Protein AF-A0A9D9R5E7-F1 (afdb_monomer)

Mean predicted aligned error: 7.39 Å

Nearest PDB structures (foldseek):
  6tjv-assembly1_I  TM=9.241E-01  e=8.696E-08  Thermosynechococcus vestitus BP-1
  8e9h-assembly1_I  TM=7.372E-01  e=6.663E-08  Mycolicibacterium smegmatis MC2 155
  7z0s-assembly1_F  TM=8.628E-01  e=8.050E-06  Escherichia coli K-12
  3iam-assembly2_G  TM=7.757E-01  e=3.620E-06  Thermus thermophilus HB8
  6zjn-assembly1_9  TM=7.205E-01  e=2.965E-06  Thermus thermophilus

Sequence (155 aa):
MSALGNYFKEIFEVVQSTRKGMALTWKHAWDARKQRTVHQIQDAGYFQQSEGIVTLEYPSLQIPTPVNGRYQLHNEMDDCIVCDKCVKVCPVDCIDIEPIK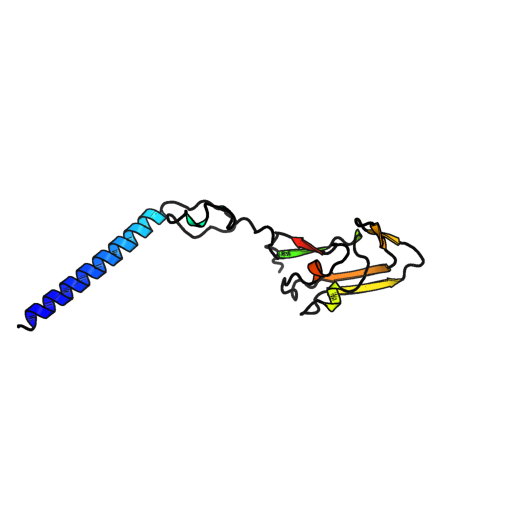ATGLVGHASDGSPIRLYAAKFDIDMSKCCFCGLCTTVCPTECLTMTSEYDFSVF

Secondary structure (DSSP, 8-state):
--HHHHHHHHHHHHHHHHHHHHHHHHHHHHHTTSBPPP--TTSTTGGG--SSB----TTTS-PPPPTT---SEEE-GGG-----HHHHH-TT--EEEEEEE-SS--EE-TT--EE-EEEEEEEE-TTT-----HHHHH-TT--EEE-S-------

Foldseek 3Di:
DDPVVVVVVVVVVVVVVVVVVVVVVVQQVVQQVDADDADAPPDPCPVVPPTYDPDDDPPVDDHQFDPPDQADKAFQQQQDLPPCQLQVQAPQSQWDWDKDADPDFPDAHPVRHTRGIHTPDIGGRPVRDPSPCSSQVRGPRSRIDGDRDHPPDDD

pLDDT: mean 90.03, std 6.28, range [56.28, 97.56]

Structure (mmCIF, N/CA/C/O backbone):
data_AF-A0A9D9R5E7-F1
#
_entry.id   AF-A0A9D9R5E7-F1
#
loop_
_atom_site.group_PDB
_atom_site.id
_atom_site.type_symbol
_atom_site.label_atom_id
_atom_site.label_alt_id
_atom_site.label_comp_id
_atom_site.label_asym_id
_atom_site.label_entity_id
_atom_site.label_seq_id
_atom_site.pdbx_PDB_ins_code
_atom_site.Cartn_x
_atom_site.Cartn_y
_atom_site.Cartn_z
_atom_site.occupancy
_atom_site.B_iso_or_equiv
_atom_site.auth_seq_id
_atom_site.auth_comp_id
_atom_site.auth_asym_id
_atom_site.auth_atom_id
_atom_site.pdbx_PDB_model_num
ATOM 1 N N . MET A 1 1 ? -27.826 -28.580 55.159 1.00 56.28 1 MET A N 1
ATOM 2 C CA . MET A 1 1 ? -27.822 -27.226 54.560 1.00 56.28 1 MET A CA 1
ATOM 3 C C . MET A 1 1 ? -28.842 -27.239 53.431 1.00 56.28 1 MET A C 1
ATOM 5 O O . MET A 1 1 ? -28.773 -28.137 52.604 1.00 56.28 1 MET A O 1
ATOM 9 N N . SER A 1 2 ? -29.882 -26.402 53.501 1.00 65.56 2 SER A N 1
ATOM 10 C CA . SER A 1 2 ? -31.116 -26.571 52.716 1.00 65.56 2 SER A CA 1
ATOM 11 C C . SER A 1 2 ? -30.942 -26.170 51.246 1.00 65.56 2 SER A C 1
ATOM 13 O O . SER A 1 2 ? -30.332 -25.146 50.947 1.00 65.56 2 SER A O 1
ATOM 15 N N . ALA A 1 3 ? -31.527 -26.950 50.329 1.00 76.19 3 ALA A N 1
ATOM 16 C CA . ALA A 1 3 ? -31.519 -26.688 48.884 1.00 76.19 3 ALA A CA 1
ATOM 17 C C . ALA A 1 3 ? -32.037 -25.279 48.518 1.00 76.19 3 ALA A C 1
ATOM 19 O O . ALA A 1 3 ? -31.549 -24.666 47.573 1.00 76.19 3 ALA A O 1
ATOM 20 N N . LEU A 1 4 ? -32.957 -24.726 49.321 1.00 77.38 4 LEU A N 1
ATOM 21 C CA . LEU A 1 4 ? -33.449 -23.351 49.181 1.00 77.38 4 LEU A CA 1
ATOM 22 C C . LEU A 1 4 ? -32.347 -22.292 49.367 1.00 77.38 4 LEU A C 1
ATOM 24 O O . LEU A 1 4 ? -32.330 -21.301 48.648 1.00 77.38 4 LEU A O 1
ATOM 28 N N . GLY A 1 5 ? -31.431 -22.481 50.323 1.00 84.69 5 GLY A N 1
ATOM 29 C CA . GLY A 1 5 ? -30.370 -21.507 50.602 1.00 84.69 5 GLY A CA 1
ATOM 30 C C . GLY A 1 5 ? -29.352 -21.402 49.465 1.00 84.69 5 GLY A C 1
ATOM 31 O O . GLY A 1 5 ? -28.890 -20.308 49.146 1.00 84.69 5 GLY A O 1
ATOM 32 N N . ASN A 1 6 ? -29.056 -22.528 48.810 1.00 85.69 6 ASN A N 1
ATOM 33 C CA . ASN A 1 6 ? -28.169 -22.561 47.647 1.00 85.69 6 ASN A CA 1
ATOM 34 C C . ASN A 1 6 ? -28.822 -21.908 46.417 1.00 85.69 6 ASN A C 1
ATOM 36 O O . ASN A 1 6 ? -28.166 -21.126 45.738 1.00 85.69 6 ASN A O 1
ATOM 40 N N . TYR A 1 7 ? -30.124 -22.126 46.196 1.00 87.69 7 TYR A N 1
ATOM 41 C CA . TYR A 1 7 ? -30.880 -21.500 45.103 1.00 87.69 7 TYR A CA 1
ATOM 42 C C . TYR A 1 7 ? -30.850 -19.961 45.155 1.00 87.69 7 TYR A C 1
ATOM 44 O O . TYR A 1 7 ? -30.551 -19.300 44.161 1.00 87.69 7 TYR A O 1
ATOM 52 N N . PHE A 1 8 ? -31.093 -19.364 46.327 1.00 92.62 8 PHE A N 1
ATOM 53 C CA . PHE A 1 8 ? -31.032 -17.903 46.470 1.00 92.62 8 PHE A CA 1
ATOM 54 C C . PHE A 1 8 ? -29.613 -17.343 46.314 1.00 92.62 8 PHE A C 1
ATOM 56 O O . PHE A 1 8 ? -29.449 -16.223 45.827 1.00 92.62 8 PHE A O 1
ATOM 63 N N . LYS A 1 9 ? -28.587 -18.117 46.688 1.00 92.25 9 LYS A N 1
ATOM 64 C CA . LYS A 1 9 ? -27.187 -17.734 46.482 1.00 92.25 9 LYS A CA 1
ATOM 65 C C . LYS A 1 9 ? -26.832 -17.688 44.991 1.00 92.25 9 LYS A C 1
ATOM 67 O O . LYS A 1 9 ? -26.234 -16.710 44.554 1.00 92.25 9 LYS A O 1
ATOM 72 N N . GLU A 1 10 ? -27.259 -18.681 44.213 1.00 93.56 10 GLU A N 1
ATOM 73 C CA . GLU A 1 10 ? -27.063 -18.713 42.756 1.00 93.56 10 GLU A CA 1
ATOM 74 C C . GLU A 1 10 ? -27.775 -17.546 42.058 1.00 93.56 10 GLU A C 1
ATOM 76 O O . GLU A 1 10 ? -27.176 -16.866 41.224 1.00 93.56 10 GLU A O 1
ATOM 81 N N . ILE A 1 11 ? -29.017 -17.231 42.449 1.00 94.50 11 ILE A N 1
ATOM 82 C CA . ILE A 1 11 ? -29.731 -16.054 41.923 1.00 94.50 11 ILE A CA 1
ATOM 83 C C . ILE A 1 11 ? -28.949 -14.773 42.211 1.00 94.50 11 ILE A C 1
ATOM 85 O O . ILE A 1 11 ? -28.802 -13.925 41.331 1.00 94.50 11 ILE A O 1
ATOM 89 N N . PHE A 1 12 ? -28.436 -14.617 43.433 1.00 94.25 12 PHE A N 1
ATOM 90 C CA . PHE A 1 12 ? -27.671 -13.431 43.798 1.00 94.25 12 PHE A CA 1
ATOM 91 C C . PHE A 1 12 ? -26.383 -13.303 42.974 1.00 94.25 12 PHE A C 1
ATOM 93 O O . PHE A 1 12 ? -26.067 -12.209 42.504 1.00 94.25 12 PHE A O 1
ATOM 100 N N . GLU A 1 13 ? -25.675 -14.409 42.735 1.00 95.12 13 GLU A N 1
ATOM 101 C CA . GLU A 1 13 ? -24.488 -14.435 41.873 1.00 95.12 13 GLU A CA 1
ATOM 102 C C . GLU A 1 13 ? -24.821 -14.045 40.422 1.00 95.12 13 GLU A C 1
ATOM 104 O O . GLU A 1 13 ? -24.114 -13.220 39.834 1.00 95.12 13 GLU A O 1
ATOM 109 N N . VAL A 1 14 ? -25.928 -14.548 39.864 1.00 95.81 14 VAL A N 1
ATOM 110 C CA . VAL A 1 14 ? -26.402 -14.193 38.511 1.00 95.81 14 VAL A CA 1
ATOM 111 C C . VAL A 1 14 ? -26.797 -12.720 38.420 1.00 95.81 14 VAL A C 1
ATOM 113 O O . VAL A 1 14 ? -26.427 -12.025 37.472 1.00 95.81 14 VAL A O 1
ATOM 116 N N . VAL A 1 15 ? -27.519 -12.199 39.411 1.00 96.44 15 VAL A N 1
ATOM 117 C CA . VAL A 1 15 ? -27.889 -10.778 39.451 1.00 96.44 15 VAL A CA 1
ATOM 118 C C . VAL A 1 15 ? -26.637 -9.908 39.577 1.00 96.44 15 VAL A C 1
ATOM 120 O O . VAL A 1 15 ? -26.517 -8.888 38.895 1.00 96.44 15 VAL A O 1
ATOM 123 N N . GLN A 1 16 ? -25.663 -10.314 40.397 1.00 95.69 16 GLN A N 1
ATOM 124 C CA . GLN A 1 16 ? -24.409 -9.586 40.568 1.00 95.69 16 GLN A CA 1
ATOM 125 C C . GLN A 1 16 ? -23.576 -9.562 39.281 1.00 95.69 16 GLN A C 1
ATOM 127 O O . GLN A 1 16 ? -23.032 -8.508 38.937 1.00 95.69 16 GLN A O 1
ATOM 132 N N . SER A 1 17 ? -23.463 -10.687 38.571 1.00 95.88 17 SER A N 1
ATOM 133 C CA . SER A 1 17 ? -22.720 -10.771 37.309 1.00 95.88 17 SER A CA 1
ATOM 134 C C . SER A 1 17 ? -23.418 -9.990 36.193 1.00 95.88 17 SER A C 1
ATOM 136 O O . SER A 1 17 ? -22.769 -9.192 35.516 1.00 95.88 17 SER A O 1
ATOM 138 N N . THR A 1 18 ? -24.745 -10.099 36.085 1.00 97.12 18 THR A N 1
ATOM 139 C CA . THR A 1 18 ? -25.555 -9.350 35.110 1.00 97.12 18 THR A CA 1
ATOM 140 C C . THR A 1 18 ? -25.450 -7.845 35.344 1.00 97.12 18 THR A C 1
ATOM 142 O O . THR A 1 18 ? -25.210 -7.085 34.407 1.00 97.12 18 THR A O 1
ATOM 145 N N . ARG A 1 19 ? -25.537 -7.395 36.604 1.00 97.44 19 ARG A N 1
ATOM 146 C CA . ARG A 1 19 ? -25.367 -5.980 36.966 1.00 97.44 19 ARG A CA 1
ATOM 147 C C . ARG A 1 19 ? -23.976 -5.462 36.605 1.00 97.44 19 ARG A C 1
ATOM 149 O O . ARG A 1 19 ? -23.860 -4.344 36.111 1.00 97.44 19 ARG A O 1
ATOM 156 N N . LYS A 1 20 ? -22.921 -6.252 36.844 1.00 97.12 20 LYS A N 1
ATOM 157 C CA . LYS A 1 20 ? -21.548 -5.896 36.443 1.00 97.12 20 LYS A CA 1
ATOM 158 C C . LYS A 1 20 ? -21.425 -5.775 34.921 1.00 97.12 20 LYS A C 1
ATOM 160 O O . LYS A 1 20 ? -20.867 -4.789 34.453 1.00 97.12 20 LYS A O 1
ATOM 165 N N . GLY A 1 21 ? -21.976 -6.731 34.170 1.00 97.31 21 GLY A N 1
ATOM 166 C CA . GLY A 1 21 ? -21.982 -6.705 32.705 1.00 97.31 21 GLY A CA 1
ATOM 167 C C . GLY A 1 21 ? -22.709 -5.478 32.158 1.00 97.31 21 GLY A C 1
ATOM 168 O O . GLY A 1 21 ? -22.131 -4.712 31.397 1.00 97.31 21 GLY A O 1
ATOM 169 N N . MET A 1 22 ? -23.930 -5.222 32.632 1.00 97.31 22 MET A N 1
ATOM 170 C CA . MET A 1 22 ? -24.723 -4.065 32.211 1.00 97.31 22 MET A CA 1
ATOM 171 C C . MET A 1 22 ? -24.049 -2.733 32.566 1.00 97.31 22 MET A C 1
ATOM 173 O O . MET A 1 22 ? -24.067 -1.814 31.754 1.00 97.31 22 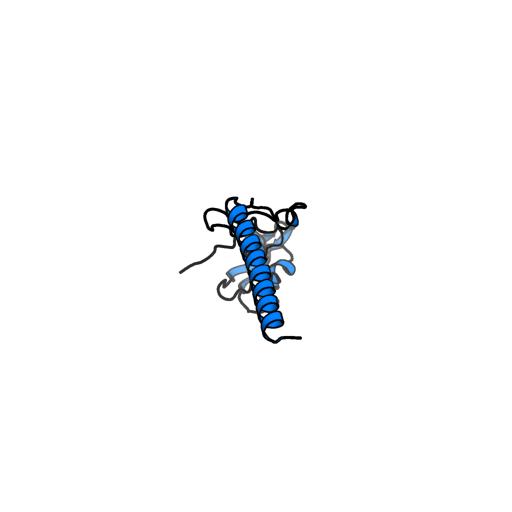MET A O 1
ATOM 177 N N . ALA A 1 23 ? -23.404 -2.628 33.734 1.00 97.38 23 ALA A N 1
ATOM 178 C CA . ALA A 1 23 ? -22.639 -1.438 34.108 1.00 97.38 23 ALA A CA 1
ATOM 179 C C . ALA A 1 23 ? -21.431 -1.206 33.182 1.00 97.38 23 ALA A C 1
ATOM 181 O O . ALA A 1 23 ? -21.152 -0.065 32.815 1.00 97.38 23 ALA A O 1
ATOM 182 N N . LEU A 1 24 ? -20.740 -2.274 32.769 1.00 95.12 24 LEU A N 1
ATOM 183 C CA . LEU A 1 24 ? -19.643 -2.191 31.804 1.00 95.12 24 LEU A CA 1
ATOM 184 C C . LEU A 1 24 ? -20.151 -1.768 30.418 1.00 95.12 24 LEU A C 1
ATOM 186 O O . LEU A 1 24 ? -19.595 -0.856 29.812 1.00 95.12 24 LEU A O 1
ATOM 190 N N . THR A 1 25 ? -21.241 -2.375 29.940 1.00 95.56 25 THR A N 1
ATOM 191 C CA . THR A 1 25 ? -21.884 -1.990 28.676 1.00 95.56 25 THR A CA 1
ATOM 192 C C . THR A 1 25 ? -22.340 -0.535 28.708 1.00 95.56 25 THR A C 1
ATOM 194 O O . THR A 1 25 ? -22.103 0.198 27.752 1.00 95.56 25 THR A O 1
ATOM 197 N N . TRP A 1 26 ? -22.936 -0.086 29.815 1.00 95.50 26 TRP A N 1
ATOM 198 C CA . TRP A 1 26 ? -23.364 1.301 29.984 1.00 95.50 26 TRP A CA 1
ATOM 199 C C . TRP A 1 26 ? -22.184 2.274 29.959 1.00 95.50 26 TRP A C 1
ATOM 201 O O . TRP A 1 26 ? -22.280 3.325 29.329 1.00 95.50 26 TRP A O 1
ATOM 211 N N . LYS A 1 27 ? -21.051 1.911 30.581 1.00 93.56 27 LYS A N 1
ATOM 212 C CA . LYS A 1 27 ? -19.809 2.690 30.494 1.00 93.56 27 LYS A CA 1
ATOM 213 C C . LYS A 1 27 ? -19.369 2.851 29.035 1.00 93.56 27 LYS A C 1
ATOM 215 O O . LYS A 1 27 ? -19.216 3.977 28.576 1.00 93.56 27 LYS A O 1
ATOM 220 N N . HIS A 1 28 ? -19.267 1.753 28.284 1.00 92.62 28 HIS A N 1
ATOM 221 C CA . HIS A 1 28 ? -18.880 1.811 26.871 1.00 92.62 28 HIS A CA 1
ATOM 222 C C . HIS A 1 28 ? -19.874 2.601 26.008 1.00 92.62 28 HIS A C 1
ATOM 224 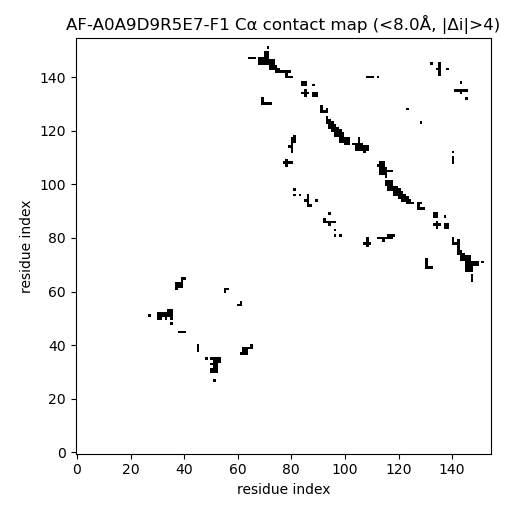O O . HIS A 1 28 ? -19.449 3.373 25.152 1.00 92.62 28 HIS A O 1
ATOM 230 N N . ALA A 1 29 ? -21.181 2.466 26.247 1.00 92.81 29 ALA A N 1
ATOM 231 C CA . ALA A 1 29 ? -22.206 3.227 25.529 1.00 92.81 29 ALA A CA 1
ATOM 232 C C . ALA A 1 29 ? -22.113 4.736 25.813 1.00 92.81 29 ALA A C 1
ATOM 234 O O . ALA A 1 29 ? -22.292 5.560 24.917 1.00 92.81 29 ALA A O 1
ATOM 235 N N . TRP A 1 30 ? -21.806 5.109 27.056 1.00 93.00 30 TRP A N 1
ATOM 236 C CA . TRP A 1 30 ? -21.628 6.504 27.445 1.00 93.00 30 TRP A CA 1
ATOM 237 C C . TRP A 1 30 ? -20.351 7.115 26.860 1.00 93.00 30 TRP A C 1
ATOM 239 O O . TRP A 1 30 ? -20.391 8.266 26.408 1.00 93.00 30 TRP A O 1
ATOM 249 N N . ASP A 1 31 ? -19.254 6.352 26.835 1.00 91.00 31 ASP A N 1
ATOM 250 C CA . ASP A 1 31 ? -17.968 6.751 26.251 1.00 91.00 31 ASP A CA 1
ATOM 251 C C . ASP A 1 31 ? -18.066 6.885 24.721 1.00 91.00 31 ASP A C 1
ATOM 253 O O . ASP A 1 31 ? -17.508 7.820 24.148 1.00 91.00 31 ASP A O 1
ATOM 257 N N . ALA A 1 32 ? -18.856 6.028 24.061 1.00 89.81 32 ALA A N 1
ATOM 258 C CA . ALA A 1 32 ? -19.096 6.052 22.614 1.00 89.81 32 ALA A CA 1
ATOM 259 C C . ALA A 1 32 ? -19.807 7.321 22.100 1.00 89.81 32 ALA A C 1
ATOM 261 O O . ALA A 1 32 ? -19.889 7.529 20.893 1.00 89.81 32 ALA A O 1
ATOM 262 N N . ARG A 1 33 ? -20.287 8.205 22.988 1.00 90.19 33 ARG A N 1
ATOM 263 C CA . ARG A 1 33 ? -20.818 9.528 22.606 1.00 90.19 33 ARG A CA 1
ATOM 264 C C . ARG A 1 33 ? -19.731 10.501 22.144 1.00 90.19 33 ARG A C 1
ATOM 266 O O . ARG A 1 33 ? -20.055 11.553 21.601 1.00 90.19 33 ARG A O 1
ATOM 273 N N . LYS A 1 34 ? -18.459 10.190 22.401 1.00 88.25 34 LYS A N 1
ATOM 274 C CA . LYS A 1 34 ? -17.307 10.948 21.909 1.00 88.25 34 LYS A CA 1
ATOM 275 C C . LYS A 1 34 ? -16.633 10.173 20.784 1.00 88.25 34 LYS A C 1
ATOM 277 O O . LYS A 1 34 ? -16.474 8.954 20.867 1.00 88.25 34 LYS A O 1
ATOM 282 N N . GLN A 1 35 ? -16.201 10.891 19.756 1.00 83.12 35 GLN A N 1
ATOM 283 C CA . GLN A 1 35 ? -15.434 10.312 18.663 1.00 83.12 35 GLN A CA 1
ATOM 284 C C . GLN A 1 35 ? -13.932 10.350 18.964 1.00 83.12 35 GLN A C 1
ATOM 286 O O . GLN A 1 35 ? -13.444 11.324 19.538 1.00 83.12 35 GLN A O 1
ATOM 291 N N . ARG A 1 36 ? -13.200 9.296 18.584 1.00 83.25 36 ARG A N 1
ATOM 292 C CA . ARG A 1 36 ? -11.732 9.287 18.644 1.00 83.25 36 ARG A CA 1
ATOM 293 C C . ARG A 1 36 ? -11.138 10.150 17.535 1.00 83.25 36 ARG A C 1
ATOM 295 O O . ARG A 1 36 ? -11.673 10.207 16.431 1.00 83.25 36 ARG A O 1
ATOM 302 N N . THR A 1 37 ? -10.024 10.810 17.826 1.00 83.12 37 THR A N 1
ATOM 303 C CA . THR A 1 37 ? -9.263 11.547 16.814 1.00 83.12 37 THR A CA 1
ATOM 304 C C . THR A 1 37 ? -8.460 10.580 15.953 1.00 83.12 37 THR A C 1
ATOM 306 O O . THR A 1 37 ? -8.012 9.534 16.419 1.00 83.12 37 THR A O 1
ATOM 309 N N . VAL A 1 38 ? -8.277 10.921 14.681 1.00 82.94 38 VAL A N 1
ATOM 310 C CA . VAL A 1 38 ? -7.465 10.118 13.767 1.00 82.94 38 VAL A CA 1
ATOM 311 C C . VAL A 1 38 ? -5.988 10.391 14.057 1.00 82.94 38 VAL A C 1
ATOM 313 O O . VAL A 1 38 ? -5.528 11.517 13.892 1.00 82.94 38 VAL A O 1
ATOM 316 N N . HIS A 1 39 ? -5.257 9.363 14.483 1.00 82.44 39 HIS A N 1
ATOM 317 C CA . HIS A 1 39 ? -3.807 9.400 14.698 1.00 82.44 39 HIS A CA 1
ATOM 318 C C . HIS A 1 39 ? -3.102 8.389 13.803 1.00 82.44 39 HIS A C 1
ATOM 320 O O . HIS A 1 39 ? -3.691 7.374 13.420 1.00 82.44 39 HIS A O 1
ATOM 326 N N . GLN A 1 40 ? -1.831 8.642 13.493 1.00 82.44 40 GLN A N 1
ATOM 327 C CA . GLN A 1 40 ? -1.001 7.629 12.855 1.00 82.44 40 GLN A CA 1
ATOM 328 C C . GLN A 1 40 ? -0.674 6.524 13.862 1.00 82.44 40 GLN A C 1
ATOM 330 O O . GLN A 1 40 ? -0.457 6.786 15.043 1.00 82.44 40 GLN A O 1
ATOM 335 N N . ILE A 1 41 ? -0.544 5.283 13.382 1.00 82.88 41 ILE A N 1
ATOM 336 C CA . ILE A 1 41 ? -0.071 4.152 14.204 1.00 82.88 41 ILE A CA 1
ATOM 337 C C . ILE A 1 41 ? 1.320 4.442 14.805 1.00 82.88 41 ILE A C 1
ATOM 339 O O . ILE A 1 41 ? 1.664 3.914 15.859 1.00 82.88 41 ILE A O 1
ATOM 343 N N . GLN A 1 42 ? 2.119 5.278 14.135 1.00 83.62 42 GLN A N 1
ATOM 344 C CA . GLN A 1 42 ? 3.473 5.645 14.553 1.00 83.62 42 GLN A CA 1
ATOM 345 C C . GLN A 1 42 ? 3.502 6.730 15.645 1.00 83.62 42 GLN A C 1
ATOM 347 O O . GLN A 1 42 ? 4.554 6.960 16.243 1.00 83.62 42 GLN A O 1
ATOM 352 N N . ASP A 1 43 ? 2.373 7.384 15.935 1.00 86.69 43 ASP A N 1
ATOM 353 C CA . ASP A 1 43 ? 2.311 8.437 16.944 1.00 86.69 43 ASP A CA 1
ATOM 354 C C . ASP A 1 43 ? 2.498 7.848 18.350 1.00 86.69 43 ASP A C 1
ATOM 356 O O . ASP A 1 43 ? 1.835 6.884 18.739 1.00 86.69 43 ASP A O 1
ATOM 360 N N . ALA A 1 44 ? 3.341 8.481 19.175 1.00 86.19 44 ALA A N 1
ATOM 361 C CA . ALA A 1 44 ? 3.619 8.027 20.545 1.00 86.19 44 ALA A CA 1
ATOM 362 C C . ALA A 1 44 ? 2.355 7.924 21.431 1.00 86.19 44 ALA A C 1
ATOM 364 O O . ALA A 1 44 ? 2.333 7.178 22.412 1.00 86.19 44 ALA A O 1
ATOM 365 N N . GLY A 1 45 ? 1.301 8.669 21.081 1.00 84.50 45 GLY A N 1
ATOM 366 C CA . GLY A 1 45 ? 0.013 8.680 21.771 1.00 84.50 45 GLY A CA 1
ATOM 367 C C . GLY A 1 45 ? -1.036 7.701 21.233 1.00 84.50 45 GLY A C 1
ATOM 368 O O . GLY A 1 45 ? -2.135 7.663 21.782 1.00 84.50 45 GLY A O 1
ATOM 369 N N . TYR A 1 46 ? -0.738 6.900 20.201 1.00 84.25 46 TYR A N 1
ATOM 370 C CA . TYR A 1 46 ? -1.732 6.049 19.528 1.00 84.25 46 TYR A CA 1
ATOM 371 C C . TYR A 1 46 ? -2.467 5.101 20.497 1.00 84.25 46 TYR A C 1
ATOM 373 O O . TYR A 1 46 ? -3.695 5.044 20.525 1.00 84.25 46 TYR A O 1
ATOM 381 N N . PHE A 1 47 ? -1.731 4.414 21.378 1.00 84.88 47 PHE A N 1
ATOM 382 C CA . PHE A 1 47 ? -2.310 3.464 22.342 1.00 84.88 47 PHE A CA 1
ATOM 383 C C . PHE A 1 47 ? -2.953 4.115 23.576 1.00 84.88 47 PHE A C 1
ATOM 385 O O . PHE A 1 47 ? -3.567 3.422 24.385 1.00 84.88 47 PHE A O 1
ATOM 392 N N . GLN A 1 48 ? -2.824 5.433 23.749 1.00 85.50 48 GLN A N 1
ATOM 393 C CA . GLN A 1 48 ? -3.372 6.143 24.913 1.00 85.50 48 GLN A CA 1
ATOM 394 C C . GLN A 1 48 ? -4.870 6.451 24.743 1.00 85.50 48 GLN A C 1
ATOM 396 O O . GLN A 1 48 ? -5.562 6.780 25.708 1.00 85.50 48 GLN A O 1
ATOM 401 N N . GLN A 1 49 ? -5.404 6.277 23.532 1.00 76.50 49 GLN A N 1
ATOM 402 C CA . GLN A 1 49 ? -6.803 6.529 23.192 1.00 76.50 49 GLN A CA 1
ATOM 403 C C . GLN A 1 49 ? -7.709 5.340 23.535 1.00 76.50 49 GLN A C 1
ATOM 405 O O . GLN A 1 49 ? -8.136 4.574 22.672 1.00 76.50 49 GLN A O 1
ATOM 410 N N . SER A 1 50 ? -8.004 5.167 24.822 1.00 73.12 50 SER A N 1
ATOM 411 C CA . SER A 1 50 ? -8.850 4.061 25.298 1.00 73.12 50 SER A CA 1
ATOM 412 C C . SER A 1 50 ? -10.360 4.343 25.228 1.00 73.12 50 SER A C 1
ATOM 414 O O . SER A 1 50 ? -11.154 3.403 25.179 1.00 73.12 50 SER A O 1
ATOM 416 N N . GLU A 1 51 ? -10.775 5.608 25.138 1.00 79.75 51 GLU A N 1
ATOM 417 C CA . GLU A 1 51 ? -12.183 6.036 25.203 1.00 79.75 51 GLU A CA 1
ATOM 418 C C . GLU A 1 51 ? -12.713 6.509 23.837 1.00 79.75 51 GLU A C 1
ATOM 420 O O . GLU A 1 51 ? -11.938 6.897 22.966 1.00 79.75 51 GLU A O 1
ATOM 425 N N . GLY A 1 52 ? -14.032 6.460 23.630 1.00 85.44 52 GLY A N 1
ATOM 426 C CA . GLY A 1 52 ? -14.693 6.901 22.393 1.00 85.44 52 GLY A CA 1
ATOM 427 C C . GLY A 1 52 ? -14.962 5.800 21.361 1.00 85.44 52 GLY A C 1
ATOM 428 O O . GLY A 1 52 ? -14.575 4.642 21.539 1.00 85.44 52 GLY A O 1
ATOM 429 N N . ILE A 1 53 ? -15.652 6.169 20.277 1.00 88.25 53 ILE A N 1
ATOM 430 C CA . ILE A 1 53 ? -15.970 5.255 19.172 1.00 88.25 53 ILE A CA 1
ATOM 431 C C . ILE A 1 53 ? -14.690 4.824 18.434 1.00 88.25 53 ILE A C 1
ATOM 433 O O . ILE A 1 53 ? -13.847 5.652 18.096 1.00 88.25 53 ILE A O 1
ATOM 437 N N . VAL A 1 54 ? -14.531 3.517 18.212 1.00 86.75 54 VAL A N 1
ATOM 438 C CA . VAL A 1 54 ? -13.331 2.943 17.568 1.00 86.75 54 VAL A CA 1
ATOM 439 C C . VAL A 1 54 ? -13.403 3.037 16.043 1.00 86.75 54 VAL A C 1
ATOM 441 O O . VAL A 1 54 ? -12.374 3.102 15.381 1.00 86.75 54 VAL A O 1
ATOM 444 N N . THR A 1 55 ? -14.615 3.028 15.485 1.00 88.00 55 THR A N 1
ATOM 445 C CA . THR A 1 55 ? -14.814 3.088 14.036 1.00 88.00 55 THR A CA 1
ATOM 446 C C . THR A 1 55 ? -14.610 4.500 13.498 1.00 88.00 55 THR A C 1
ATOM 448 O O . THR A 1 55 ? -14.846 5.489 14.192 1.00 88.00 55 THR A O 1
ATOM 451 N N . LEU A 1 56 ? -14.218 4.573 12.231 1.00 87.81 56 LEU A N 1
ATOM 452 C CA . LEU A 1 56 ? -14.140 5.794 11.441 1.00 87.81 56 LEU A CA 1
ATOM 453 C C . LEU A 1 56 ? -15.152 5.693 10.301 1.00 87.81 56 LEU A C 1
ATOM 455 O O . LEU A 1 56 ? -15.438 4.595 9.820 1.00 87.81 56 LEU A O 1
ATOM 459 N N . GLU A 1 57 ? -15.717 6.823 9.897 1.00 90.50 57 GLU A N 1
ATOM 460 C CA . GLU A 1 57 ? -16.674 6.885 8.796 1.00 90.50 57 GLU A CA 1
ATOM 461 C C . GLU A 1 57 ? -15.928 7.183 7.493 1.00 90.50 57 GLU A C 1
ATOM 463 O O . GLU A 1 57 ? -15.622 8.328 7.177 1.00 90.50 57 GLU A O 1
ATOM 468 N N . TYR A 1 58 ? -15.599 6.146 6.730 1.00 90.75 58 TYR A N 1
ATOM 469 C CA . TYR A 1 58 ? -15.097 6.320 5.368 1.00 90.75 58 TYR A CA 1
ATOM 470 C C . TYR A 1 58 ? -16.285 6.635 4.433 1.00 90.75 58 TYR A C 1
ATOM 472 O O . TYR A 1 58 ? -17.320 5.974 4.561 1.00 90.75 58 TYR A O 1
ATOM 480 N N . PRO A 1 59 ? -16.195 7.604 3.498 1.00 92.50 59 PRO A N 1
ATOM 481 C CA . PRO A 1 59 ? -14.998 8.324 3.042 1.00 92.50 59 PRO A CA 1
ATOM 482 C C . PRO A 1 59 ? -14.746 9.685 3.714 1.00 92.50 59 PRO A C 1
ATOM 484 O O . PRO A 1 59 ? -13.760 10.339 3.382 1.00 92.50 59 PRO A O 1
ATOM 487 N N . SER A 1 60 ? -15.613 10.143 4.625 1.00 90.88 60 SER A N 1
ATOM 488 C CA . SER A 1 60 ? -15.508 11.483 5.228 1.00 90.88 60 SER A CA 1
ATOM 489 C C . SER A 1 60 ? -14.279 11.638 6.129 1.00 90.88 60 SER A C 1
ATOM 491 O O . SER A 1 60 ? -13.694 12.718 6.201 1.00 90.88 60 SER A O 1
ATOM 493 N N . LEU A 1 61 ? -13.862 10.556 6.790 1.00 88.31 61 LEU A N 1
ATOM 494 C CA . LEU A 1 61 ? -12.669 10.481 7.622 1.00 88.31 61 LEU A CA 1
ATOM 495 C C . LEU A 1 61 ? -11.802 9.302 7.187 1.00 88.31 61 LEU A C 1
ATOM 497 O O . LEU A 1 61 ? -12.248 8.155 7.156 1.00 88.31 61 LEU A O 1
ATOM 501 N N . GLN A 1 62 ? -10.536 9.587 6.888 1.00 86.38 62 GLN A N 1
ATOM 502 C CA . GLN A 1 62 ? -9.572 8.605 6.401 1.00 86.38 62 GLN A CA 1
ATOM 503 C C . GLN A 1 62 ? -8.431 8.422 7.394 1.00 86.38 62 GLN A C 1
ATOM 505 O O . GLN A 1 62 ? -7.989 9.376 8.035 1.00 86.38 62 GLN A O 1
ATOM 510 N N . ILE A 1 63 ? -7.941 7.188 7.502 1.00 85.50 63 ILE A N 1
ATOM 511 C CA . ILE A 1 63 ? -6.738 6.893 8.277 1.00 85.50 63 ILE A CA 1
ATOM 512 C C . ILE A 1 63 ? -5.529 7.327 7.443 1.00 85.50 63 ILE A C 1
ATOM 514 O O . ILE A 1 63 ? -5.448 6.966 6.267 1.00 85.50 63 ILE A O 1
ATOM 518 N N . PRO A 1 64 ? -4.574 8.064 8.025 1.00 87.50 64 PRO A N 1
ATOM 519 C CA . PRO A 1 64 ? -3.324 8.370 7.355 1.00 87.50 64 PRO A CA 1
ATOM 520 C C . PRO A 1 64 ? -2.563 7.081 7.037 1.00 87.50 64 PRO A C 1
ATOM 522 O O . PRO A 1 64 ? -2.341 6.228 7.899 1.00 87.50 64 PRO A O 1
ATOM 525 N N . THR A 1 65 ? -2.147 6.951 5.786 1.00 89.31 65 THR A N 1
ATOM 526 C CA . THR A 1 65 ? -1.390 5.798 5.307 1.00 89.31 65 THR A CA 1
ATOM 527 C C . THR A 1 65 ? 0.018 5.782 5.906 1.00 89.31 65 THR A C 1
ATOM 529 O O . THR A 1 65 ? 0.652 6.836 6.005 1.00 89.31 65 THR A O 1
ATOM 532 N N . PRO A 1 66 ? 0.545 4.608 6.290 1.00 88.12 66 PRO A N 1
ATOM 533 C CA . PRO A 1 66 ? 1.907 4.490 6.783 1.00 88.12 66 PRO A CA 1
ATOM 534 C C . PRO A 1 66 ? 2.917 4.800 5.671 1.00 88.12 66 PRO A C 1
ATOM 536 O O . PRO A 1 66 ? 2.693 4.478 4.506 1.00 88.12 66 PRO A O 1
ATOM 539 N N . VAL A 1 67 ? 4.067 5.364 6.051 1.00 86.38 67 VAL A N 1
ATOM 540 C CA . VAL A 1 67 ? 5.148 5.755 5.122 1.00 86.38 67 VAL A CA 1
ATOM 541 C C . VAL A 1 67 ? 5.682 4.570 4.310 1.00 86.38 67 VAL A C 1
ATOM 543 O O . VAL A 1 67 ? 6.032 4.712 3.148 1.00 86.38 67 VAL A O 1
ATOM 546 N N . ASN A 1 68 ? 5.725 3.382 4.912 1.00 88.06 68 ASN A N 1
ATOM 547 C CA . ASN A 1 68 ? 6.160 2.133 4.282 1.00 88.06 68 ASN A CA 1
ATOM 548 C C . ASN A 1 68 ? 4.986 1.292 3.745 1.00 88.06 68 ASN A C 1
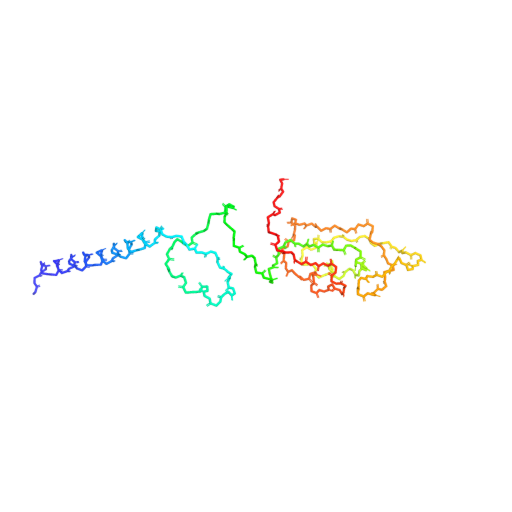ATOM 550 O O . ASN A 1 68 ? 5.104 0.070 3.605 1.00 88.06 68 ASN A O 1
ATOM 554 N N . GLY A 1 69 ? 3.836 1.925 3.513 1.00 89.38 69 GLY A N 1
ATOM 555 C CA . GLY A 1 69 ? 2.677 1.283 2.914 1.00 89.38 69 GLY A CA 1
ATOM 556 C C . GLY A 1 69 ? 2.973 0.788 1.500 1.00 89.38 69 GLY A C 1
ATOM 557 O O . GLY A 1 69 ? 3.679 1.433 0.732 1.00 89.38 69 GLY A O 1
ATOM 558 N N . ARG A 1 70 ? 2.437 -0.386 1.162 1.00 93.25 70 ARG A N 1
ATOM 559 C CA . ARG A 1 70 ? 2.505 -0.957 -0.186 1.00 93.25 70 ARG A CA 1
ATOM 560 C C . ARG A 1 70 ? 1.114 -0.866 -0.796 1.00 93.25 70 ARG A C 1
ATOM 562 O O . ARG A 1 70 ? 0.277 -1.716 -0.503 1.00 93.25 70 ARG A O 1
ATOM 569 N N . TYR A 1 71 ? 0.879 0.189 -1.568 1.00 91.50 71 TYR A N 1
ATOM 570 C CA . TYR A 1 71 ? -0.387 0.426 -2.260 1.00 91.50 71 TYR A CA 1
ATOM 571 C C . TYR A 1 71 ? -0.158 0.428 -3.771 1.00 91.50 71 TYR A C 1
ATOM 573 O O . TYR A 1 71 ? 0.536 -0.460 -4.265 1.00 91.50 71 TYR A O 1
ATOM 581 N N . GLN A 1 72 ? -0.728 1.368 -4.525 1.00 91.69 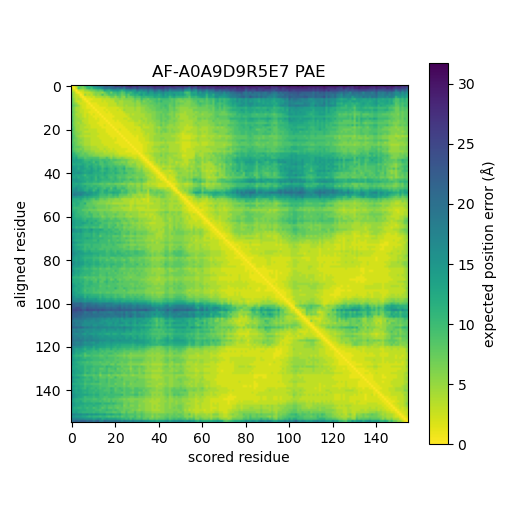72 GLN A N 1
ATOM 582 C CA . GLN A 1 72 ? -0.571 1.362 -5.972 1.00 91.69 72 GLN A CA 1
ATOM 583 C C . GLN A 1 72 ? 0.888 1.580 -6.394 1.00 91.69 72 GLN A C 1
ATOM 585 O O . GLN A 1 72 ? 1.593 2.437 -5.857 1.00 91.69 72 GLN A O 1
ATOM 590 N N . LEU A 1 73 ? 1.323 0.803 -7.385 1.00 93.12 73 LEU A N 1
ATOM 591 C CA . LEU A 1 73 ? 2.631 0.939 -8.004 1.00 93.12 73 LEU A CA 1
ATOM 592 C C . LEU A 1 73 ? 2.627 2.132 -8.970 1.00 93.12 73 LEU A C 1
ATOM 594 O O . LEU A 1 73 ? 1.811 2.182 -9.888 1.00 93.12 73 LEU A O 1
ATOM 598 N N . HIS A 1 74 ? 3.563 3.053 -8.778 1.00 92.62 74 HIS A N 1
ATOM 599 C CA . HIS A 1 74 ? 3.857 4.146 -9.693 1.00 92.62 74 HIS A CA 1
ATOM 600 C C . HIS A 1 74 ? 5.106 3.820 -10.510 1.00 92.62 74 HIS A C 1
ATOM 602 O O . HIS A 1 74 ? 6.034 3.174 -10.016 1.00 92.62 74 HIS A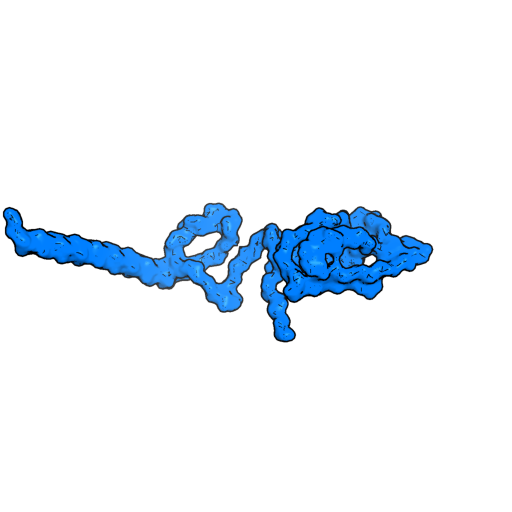 O 1
ATOM 608 N N . ASN A 1 75 ? 5.101 4.245 -11.770 1.00 93.25 75 ASN A N 1
ATOM 609 C CA . ASN A 1 75 ? 6.144 3.953 -12.738 1.00 93.25 75 ASN A CA 1
ATOM 610 C C . ASN A 1 75 ? 6.594 5.239 -13.430 1.00 93.25 75 ASN A C 1
ATOM 612 O O . ASN A 1 75 ? 5.817 5.834 -14.177 1.00 93.25 75 ASN A O 1
ATOM 616 N N . GLU A 1 76 ? 7.848 5.617 -13.201 1.00 93.38 76 GLU A N 1
ATOM 617 C CA . GLU A 1 76 ? 8.526 6.719 -13.874 1.00 93.38 76 GLU A CA 1
ATOM 618 C C . GLU A 1 76 ? 9.300 6.171 -15.081 1.00 93.38 76 GLU A C 1
ATOM 620 O O . GLU A 1 76 ? 10.420 5.665 -14.966 1.00 93.38 76 GLU A O 1
ATOM 625 N N . MET A 1 77 ? 8.670 6.209 -16.256 1.00 90.69 77 MET A N 1
ATOM 626 C CA . MET A 1 77 ? 9.201 5.555 -17.459 1.00 90.69 77 MET A CA 1
ATOM 627 C C . MET A 1 77 ? 10.510 6.167 -17.955 1.00 90.69 77 MET A C 1
ATOM 629 O O . MET A 1 77 ? 11.316 5.448 -18.550 1.00 90.69 77 MET A O 1
ATOM 633 N N . ASP A 1 78 ? 10.743 7.449 -17.677 1.00 89.69 78 ASP A N 1
ATOM 634 C CA . ASP A 1 78 ? 11.958 8.154 -18.089 1.00 89.69 78 ASP A CA 1
ATOM 635 C C . ASP A 1 78 ? 13.221 7.582 -17.415 1.00 89.69 78 ASP A C 1
ATOM 637 O O . ASP A 1 78 ? 14.312 7.640 -17.985 1.00 89.69 78 ASP A O 1
ATOM 641 N N . ASP A 1 79 ? 13.064 6.924 -16.261 1.00 92.25 79 ASP A N 1
ATOM 642 C CA . ASP A 1 79 ? 14.151 6.297 -15.502 1.00 92.25 79 ASP A CA 1
ATOM 643 C C . ASP A 1 79 ? 14.284 4.784 -15.752 1.00 92.25 79 ASP A C 1
ATOM 645 O O . ASP A 1 79 ? 15.164 4.111 -15.194 1.00 92.25 79 ASP A O 1
ATOM 649 N N . CYS A 1 80 ? 13.435 4.204 -16.602 1.00 92.62 80 CYS A N 1
ATOM 650 C CA . CYS A 1 80 ? 13.467 2.779 -16.903 1.00 92.62 80 CYS A CA 1
ATOM 651 C C . CYS A 1 80 ? 14.570 2.434 -17.919 1.00 92.62 80 CYS A C 1
ATOM 653 O O . CYS A 1 80 ? 14.523 2.794 -19.093 1.00 92.62 80 CYS A O 1
ATOM 655 N N . ILE A 1 81 ? 15.547 1.629 -17.491 1.00 93.31 81 ILE A N 1
ATOM 656 C CA . ILE A 1 81 ? 16.637 1.123 -18.353 1.00 93.31 81 ILE A CA 1
ATOM 657 C C . ILE A 1 81 ? 16.332 -0.225 -19.028 1.00 93.31 81 ILE A C 1
ATOM 659 O O . ILE A 1 81 ? 17.228 -0.831 -19.618 1.00 93.31 81 ILE A O 1
ATOM 663 N N . VAL A 1 82 ? 15.098 -0.728 -18.912 1.00 94.50 82 VAL A N 1
ATOM 664 C CA . VAL A 1 82 ? 14.644 -1.983 -19.545 1.00 94.50 82 VAL A CA 1
ATOM 665 C C . VAL A 1 82 ? 15.533 -3.188 -19.172 1.00 94.50 82 VAL A C 1
ATOM 667 O O . VAL A 1 82 ? 16.059 -3.911 -20.015 1.00 94.50 82 VAL A O 1
ATOM 670 N N . CYS A 1 83 ? 15.771 -3.375 -17.867 1.00 93.56 83 CYS A N 1
ATOM 671 C CA . CYS A 1 83 ? 16.660 -4.425 -17.345 1.00 93.56 83 CYS A CA 1
ATOM 672 C C . CYS A 1 83 ? 15.971 -5.771 -17.037 1.00 93.56 83 CYS A C 1
ATOM 674 O O . CYS A 1 83 ? 16.645 -6.718 -16.620 1.00 93.56 83 CYS A O 1
ATOM 676 N N . ASP A 1 84 ? 14.644 -5.844 -17.171 1.00 94.06 84 ASP A N 1
ATOM 677 C CA . ASP A 1 84 ? 13.779 -7.007 -16.898 1.00 94.06 84 ASP A CA 1
ATOM 678 C C . ASP A 1 84 ? 13.886 -7.619 -15.490 1.00 94.06 84 ASP A C 1
ATOM 680 O O . ASP A 1 84 ? 13.429 -8.738 -15.245 1.00 94.06 84 ASP A O 1
ATOM 684 N N . LYS A 1 85 ? 14.477 -6.911 -14.520 1.00 95.75 85 LYS A N 1
ATOM 685 C CA . LYS A 1 85 ? 14.569 -7.406 -13.136 1.00 95.75 85 LYS A CA 1
ATOM 686 C C . LYS A 1 85 ? 13.203 -7.472 -12.456 1.00 95.75 85 LYS A C 1
ATOM 688 O O . LYS A 1 85 ? 12.927 -8.439 -11.753 1.00 95.75 85 LYS A O 1
ATOM 693 N N . CYS A 1 86 ? 12.358 -6.468 -12.685 1.00 96.31 86 CYS A N 1
ATOM 694 C CA . CYS A 1 86 ? 11.001 -6.400 -12.144 1.00 96.31 86 CYS A CA 1
ATOM 695 C C . CYS A 1 86 ? 10.106 -7.531 -12.676 1.00 96.31 86 CYS A C 1
ATOM 697 O O . CYS A 1 86 ? 9.374 -8.126 -11.892 1.00 96.31 86 CYS A O 1
ATOM 699 N N . VAL A 1 87 ? 10.227 -7.876 -13.963 1.00 96.25 87 VAL A N 1
ATOM 700 C CA . VAL A 1 87 ? 9.510 -9.001 -14.586 1.00 96.25 87 VAL A CA 1
ATOM 701 C C . VAL A 1 87 ? 9.946 -10.318 -13.946 1.00 96.25 87 VAL A C 1
ATOM 703 O O . VAL A 1 87 ? 9.120 -11.060 -13.434 1.00 96.25 87 VAL A O 1
ATOM 706 N N . LYS A 1 88 ? 11.259 -10.571 -13.872 1.00 96.06 88 LYS A N 1
ATOM 707 C CA . LYS A 1 88 ? 11.809 -11.840 -13.359 1.00 96.06 88 LYS A CA 1
ATOM 708 C C . LYS A 1 88 ? 11.548 -12.094 -11.876 1.00 96.06 88 LYS A C 1
ATOM 710 O O . LYS A 1 88 ? 11.529 -13.248 -11.462 1.00 96.06 88 LYS A O 1
ATOM 715 N N . VAL A 1 89 ? 11.440 -11.041 -11.064 1.00 97.56 89 VAL A N 1
ATOM 716 C CA . VAL A 1 89 ? 11.189 -11.182 -9.620 1.00 97.56 89 VAL A CA 1
ATOM 717 C C . VAL A 1 89 ? 9.697 -11.280 -9.293 1.00 97.56 89 VAL A C 1
ATOM 719 O O . VAL A 1 89 ? 9.340 -11.620 -8.165 1.00 97.56 89 VAL A O 1
ATOM 722 N N . CYS A 1 90 ? 8.817 -10.936 -10.237 1.00 97.12 90 CYS A N 1
ATOM 723 C CA . CYS A 1 90 ? 7.387 -10.894 -9.987 1.00 97.12 90 CYS A CA 1
ATOM 724 C C . CYS A 1 90 ? 6.849 -12.313 -9.723 1.00 97.12 90 CYS A C 1
ATOM 726 O O . CYS A 1 90 ? 7.003 -13.184 -10.571 1.00 97.12 90 CYS A O 1
ATOM 728 N N . PRO A 1 91 ? 6.188 -12.576 -8.581 1.00 97.00 91 PRO A N 1
ATOM 729 C CA . PRO A 1 91 ? 5.679 -13.914 -8.265 1.00 97.00 91 PRO A CA 1
ATOM 730 C C . PRO A 1 91 ? 4.418 -14.298 -9.058 1.00 97.00 91 PRO A C 1
ATOM 732 O O . PRO A 1 91 ? 3.999 -15.451 -9.012 1.00 97.00 91 PRO A O 1
ATOM 735 N N . VAL A 1 92 ? 3.781 -13.327 -9.716 1.00 97.06 92 VAL A N 1
ATOM 736 C CA . VAL A 1 92 ? 2.488 -13.464 -10.411 1.00 97.06 92 VAL A CA 1
ATOM 737 C C . VAL A 1 92 ? 2.570 -13.069 -11.889 1.00 97.06 92 VAL A C 1
ATOM 739 O O . VAL A 1 92 ? 1.534 -12.968 -12.541 1.00 97.06 92 VAL A O 1
ATOM 742 N N . ASP A 1 93 ? 3.778 -12.799 -12.397 1.00 96.06 93 ASP A N 1
ATOM 743 C CA . ASP A 1 93 ? 4.038 -12.402 -13.788 1.00 96.06 93 ASP A CA 1
ATOM 744 C C . ASP A 1 93 ? 3.090 -11.296 -14.302 1.00 96.06 93 ASP A C 1
ATOM 746 O O . ASP A 1 93 ? 2.535 -11.365 -15.397 1.00 96.06 93 ASP A O 1
ATOM 750 N N . CYS A 1 94 ? 2.859 -10.262 -13.480 1.00 95.75 94 CYS A N 1
ATOM 751 C CA . CYS A 1 94 ? 1.942 -9.165 -13.810 1.00 95.75 94 CYS A CA 1
ATOM 752 C C . CYS A 1 94 ? 2.569 -8.012 -14.611 1.00 95.75 94 CYS A C 1
ATOM 754 O O . CYS A 1 94 ? 1.860 -7.064 -14.929 1.00 95.75 94 CYS A O 1
ATOM 756 N N . ILE A 1 95 ? 3.871 -8.052 -14.905 1.00 96.12 95 ILE A N 1
ATOM 757 C CA . ILE A 1 95 ? 4.586 -6.982 -15.616 1.00 96.12 95 ILE A CA 1
ATOM 758 C C . ILE A 1 95 ? 5.025 -7.519 -16.976 1.00 96.12 95 ILE A C 1
ATOM 760 O O . ILE A 1 95 ? 5.710 -8.539 -17.028 1.00 96.12 95 ILE A O 1
ATOM 764 N N . ASP A 1 96 ? 4.666 -6.816 -18.047 1.00 95.25 96 ASP A N 1
ATOM 765 C CA . ASP A 1 96 ? 5.033 -7.144 -19.425 1.00 95.25 96 ASP A CA 1
ATOM 766 C C . ASP A 1 96 ? 5.838 -5.994 -20.046 1.00 95.25 96 ASP A C 1
ATOM 768 O O . ASP A 1 96 ? 5.407 -4.838 -20.032 1.00 95.25 96 ASP A O 1
ATOM 772 N N . ILE A 1 97 ? 7.030 -6.310 -20.556 1.00 95.19 97 ILE A N 1
ATOM 773 C CA . ILE A 1 97 ? 7.976 -5.338 -21.112 1.00 95.19 97 ILE A CA 1
ATOM 774 C C . ILE A 1 97 ? 8.442 -5.829 -22.479 1.00 95.19 97 ILE A C 1
ATOM 776 O O . ILE A 1 97 ? 9.009 -6.915 -22.598 1.00 95.19 97 ILE A O 1
ATOM 780 N N . GLU A 1 98 ? 8.277 -4.993 -23.503 1.00 93.94 98 GLU A N 1
ATOM 781 C CA . GLU A 1 98 ? 8.785 -5.265 -24.850 1.00 93.94 98 GLU A CA 1
ATOM 782 C C . GLU A 1 98 ? 10.008 -4.377 -25.143 1.00 93.94 98 GLU A C 1
ATOM 784 O O . GLU A 1 98 ? 9.854 -3.181 -25.414 1.00 93.94 98 GLU A O 1
ATOM 789 N N . PRO A 1 99 ? 11.242 -4.917 -25.087 1.00 93.12 99 PRO A N 1
ATOM 790 C CA . PRO A 1 99 ? 12.452 -4.143 -25.332 1.00 93.12 99 PRO A CA 1
ATOM 791 C C . PRO A 1 99 ? 12.710 -3.945 -26.828 1.00 93.12 99 PRO A C 1
ATOM 793 O O . PRO A 1 99 ? 12.711 -4.903 -27.605 1.00 93.12 99 PRO A O 1
ATOM 796 N N . ILE A 1 100 ? 13.076 -2.725 -27.226 1.00 90.44 100 ILE A N 1
ATOM 797 C CA . ILE A 1 100 ? 13.650 -2.461 -28.546 1.00 90.44 100 ILE A CA 1
ATOM 798 C C . ILE A 1 100 ? 15.065 -1.899 -28.411 1.00 90.44 100 ILE A C 1
ATOM 800 O O . ILE A 1 100 ? 15.377 -1.038 -27.583 1.00 90.44 100 ILE A O 1
ATOM 804 N N . LYS A 1 101 ? 15.958 -2.433 -29.248 1.00 88.50 101 LYS A N 1
ATOM 805 C CA . LYS A 1 101 ? 17.365 -2.038 -29.295 1.00 88.50 101 LYS A CA 1
ATOM 806 C C . LYS A 1 101 ? 17.494 -0.660 -29.931 1.00 88.50 101 LYS A C 1
ATOM 808 O O . LYS A 1 101 ? 17.148 -0.492 -31.099 1.00 88.50 101 LYS A O 1
ATOM 813 N N . ALA A 1 102 ? 18.042 0.298 -29.191 1.00 83.94 102 ALA A N 1
ATOM 814 C CA . ALA A 1 102 ? 18.425 1.577 -29.766 1.00 83.94 102 ALA A CA 1
ATOM 815 C C . ALA A 1 102 ? 19.746 1.447 -30.541 1.00 83.94 102 ALA A C 1
ATOM 817 O O . ALA A 1 102 ? 20.617 0.642 -30.205 1.00 83.94 102 ALA A O 1
ATOM 818 N N . THR A 1 103 ? 19.913 2.264 -31.579 1.00 82.44 103 THR A N 1
ATOM 819 C CA . THR A 1 103 ? 21.154 2.347 -32.369 1.00 82.44 103 THR A CA 1
ATOM 820 C C . THR A 1 103 ? 22.262 3.142 -31.667 1.00 82.44 103 THR A C 1
ATOM 822 O O . THR A 1 103 ? 23.396 3.155 -32.140 1.00 82.44 103 THR A O 1
ATOM 825 N N . GLY A 1 104 ? 21.955 3.799 -30.545 1.00 83.38 104 GLY A N 1
ATOM 826 C CA . GLY A 1 104 ? 22.875 4.625 -29.767 1.00 83.38 104 GLY A CA 1
ATOM 827 C C . GLY A 1 104 ? 22.385 4.840 -28.333 1.00 83.38 104 GLY A C 1
ATOM 828 O O . GLY A 1 104 ? 21.489 4.141 -27.862 1.00 83.38 104 GLY A O 1
ATOM 829 N N . LEU A 1 105 ? 22.989 5.801 -27.634 1.00 84.38 105 LEU A N 1
ATOM 830 C CA . LEU A 1 105 ? 22.525 6.225 -26.314 1.00 84.38 105 LEU A CA 1
ATOM 831 C C . LEU A 1 105 ? 21.227 7.031 -26.470 1.00 84.38 105 LEU A C 1
ATOM 833 O O . LEU A 1 105 ? 21.211 8.009 -27.215 1.00 84.38 105 LEU A O 1
ATOM 837 N N . VAL A 1 106 ? 20.161 6.612 -25.789 1.00 81.50 106 VAL A N 1
ATOM 838 C CA . VAL A 1 106 ? 18.847 7.275 -25.840 1.00 81.50 106 VAL A CA 1
ATOM 839 C C . VAL A 1 106 ? 18.808 8.452 -24.867 1.00 81.50 106 VAL A C 1
ATOM 841 O O . VAL A 1 106 ? 18.329 9.527 -25.209 1.00 81.50 106 VAL A O 1
ATOM 844 N N . GLY A 1 107 ? 19.364 8.259 -23.670 1.00 85.19 107 GLY A N 1
ATOM 845 C CA . GLY A 1 107 ? 19.370 9.247 -22.599 1.00 85.19 107 GLY A CA 1
ATOM 846 C C . GLY A 1 107 ? 20.103 8.741 -21.360 1.00 85.19 107 GLY A C 1
ATOM 847 O O . GLY A 1 107 ? 20.794 7.717 -21.406 1.00 85.19 107 GLY A O 1
ATOM 848 N N . HIS A 1 108 ? 19.942 9.466 -20.259 1.00 86.56 108 HIS A N 1
ATOM 849 C CA . HIS A 1 108 ? 20.389 9.054 -18.932 1.00 86.56 108 HIS A CA 1
ATOM 850 C C . HIS A 1 108 ? 19.197 9.116 -17.981 1.00 86.56 108 HIS A C 1
ATOM 852 O O . HIS A 1 108 ? 18.419 10.063 -18.071 1.00 86.56 108 HIS A O 1
ATOM 858 N N . ALA A 1 109 ? 19.086 8.134 -17.090 1.00 87.44 109 ALA A N 1
ATOM 859 C CA . ALA A 1 109 ? 18.140 8.192 -15.979 1.00 87.44 109 ALA A CA 1
ATOM 860 C C . ALA A 1 109 ? 18.563 9.278 -14.970 1.00 87.44 109 ALA A C 1
ATOM 862 O O . ALA A 1 109 ? 19.706 9.747 -14.998 1.00 87.44 109 ALA A O 1
ATOM 863 N N . SER A 1 110 ? 17.688 9.608 -14.024 1.00 87.94 110 SER A N 1
ATOM 864 C CA . SER A 1 110 ? 17.926 10.533 -12.909 1.00 87.94 110 SER A CA 1
ATOM 865 C C . SER A 1 110 ? 19.163 10.168 -12.076 1.00 87.94 110 SER A C 1
ATOM 867 O O . SER A 1 110 ? 19.888 11.049 -11.620 1.00 87.94 110 SER A O 1
ATOM 869 N N . ASP A 1 111 ? 19.464 8.872 -11.950 1.00 84.19 111 ASP A N 1
ATOM 870 C CA . ASP A 1 111 ? 20.670 8.340 -11.287 1.00 84.19 111 ASP A CA 1
ATOM 871 C C . ASP A 1 111 ? 21.943 8.406 -12.174 1.00 84.19 111 ASP A C 1
ATOM 873 O O . ASP A 1 111 ? 23.023 7.939 -11.821 1.00 84.19 111 ASP A O 1
ATOM 877 N N . GLY A 1 112 ? 21.845 8.955 -13.389 1.00 85.62 112 GLY A N 1
ATOM 878 C CA . GLY A 1 112 ? 22.948 9.046 -14.353 1.00 85.62 112 GLY A CA 1
ATOM 879 C C . GLY A 1 112 ? 23.257 7.741 -15.095 1.00 85.62 112 GLY A C 1
ATOM 880 O O . GLY A 1 112 ? 24.206 7.682 -15.881 1.00 85.62 112 GLY A O 1
ATOM 881 N N . SER A 1 113 ? 22.464 6.687 -14.884 1.00 87.19 113 SER A N 1
ATOM 882 C CA . SER A 1 113 ? 22.632 5.419 -15.596 1.00 87.19 113 SER A CA 1
ATOM 883 C C . SER A 1 113 ? 22.308 5.567 -17.098 1.00 87.19 113 SER A C 1
ATOM 885 O O . SER A 1 113 ? 21.362 6.268 -17.465 1.00 87.19 113 SER A O 1
ATOM 887 N N . PRO A 1 114 ? 23.092 4.946 -18.002 1.00 89.00 114 PRO A N 1
ATOM 888 C CA . PRO A 1 114 ? 22.910 5.119 -19.440 1.00 89.00 114 PRO A CA 1
ATOM 889 C C . PRO A 1 114 ? 21.732 4.291 -19.966 1.00 89.00 114 PRO A C 1
ATOM 891 O O . PRO A 1 114 ? 21.742 3.059 -19.887 1.00 89.00 114 PRO A O 1
ATOM 894 N N . ILE A 1 115 ? 20.770 4.948 -20.612 1.00 89.75 115 ILE A N 1
ATOM 895 C CA . ILE A 1 115 ? 19.633 4.294 -21.266 1.00 89.75 115 ILE A CA 1
ATOM 896 C C . ILE A 1 115 ? 20.039 3.924 -22.698 1.00 89.75 115 ILE A C 1
ATOM 898 O O . ILE A 1 115 ? 20.331 4.782 -23.536 1.00 89.75 115 ILE A O 1
ATOM 902 N N . ARG A 1 116 ? 20.095 2.618 -22.980 1.00 88.19 116 ARG A N 1
ATOM 903 C CA . ARG A 1 116 ? 20.484 2.048 -24.292 1.00 88.19 116 ARG A CA 1
ATOM 904 C C . ARG A 1 116 ? 19.363 1.271 -24.982 1.00 88.19 116 ARG A C 1
ATOM 906 O O . ARG A 1 116 ? 19.521 0.828 -26.117 1.00 88.19 116 ARG A O 1
ATOM 913 N N . LEU A 1 117 ? 18.266 1.050 -24.276 1.00 89.12 117 LEU A N 1
ATOM 914 C CA . LEU A 1 117 ? 17.090 0.330 -24.738 1.00 89.12 117 LEU A CA 1
ATOM 915 C C . LEU A 1 117 ? 15.890 1.231 -24.497 1.00 89.12 117 LEU A C 1
ATOM 917 O O . LEU A 1 117 ? 15.880 1.975 -23.520 1.00 89.12 117 LEU A O 1
ATOM 921 N N . TYR A 1 118 ? 14.899 1.148 -25.373 1.00 85.44 118 TYR A N 1
ATOM 922 C CA . TYR A 1 118 ? 13.601 1.760 -25.131 1.00 85.44 118 TYR A CA 1
ATOM 923 C C . TYR A 1 118 ? 12.555 0.659 -24.984 1.00 85.44 118 TYR A C 1
ATOM 925 O O . TYR A 1 118 ? 12.626 -0.368 -25.665 1.00 85.44 118 TYR A O 1
ATOM 933 N N . ALA A 1 119 ? 11.610 0.851 -24.069 1.00 88.44 119 ALA A N 1
ATOM 934 C CA . ALA A 1 119 ? 10.468 -0.038 -23.932 1.00 88.44 119 ALA A CA 1
ATOM 935 C C . ALA A 1 119 ? 9.414 0.371 -24.969 1.00 88.44 119 ALA A C 1
ATOM 937 O O . ALA A 1 119 ? 8.916 1.493 -24.935 1.00 88.44 119 ALA A O 1
ATOM 938 N N . ALA A 1 1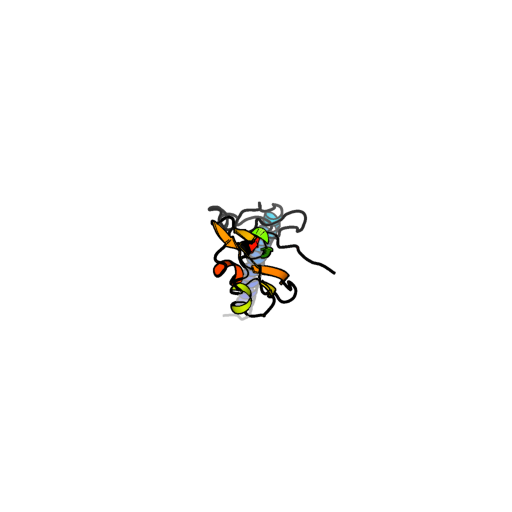20 ? 9.086 -0.522 -25.903 1.00 88.94 120 ALA A N 1
ATOM 939 C CA . ALA A 1 120 ? 7.950 -0.340 -26.812 1.00 88.94 120 ALA A CA 1
ATOM 940 C C . ALA A 1 120 ? 6.628 -0.352 -26.042 1.00 88.94 120 ALA A C 1
ATOM 942 O O . ALA A 1 120 ? 5.677 0.347 -26.383 1.00 88.94 120 ALA A O 1
ATOM 943 N N . LYS A 1 121 ? 6.609 -1.189 -25.007 1.00 91.00 121 LYS A N 1
ATOM 944 C CA . LYS A 1 121 ? 5.482 -1.477 -24.143 1.00 91.00 121 LYS A CA 1
ATOM 945 C C . LYS A 1 121 ? 6.019 -1.716 -22.741 1.00 91.00 121 LYS A C 1
ATOM 947 O O . LYS A 1 121 ? 7.030 -2.404 -22.577 1.00 91.00 121 LYS A O 1
ATOM 952 N N . PHE A 1 122 ? 5.346 -1.136 -21.761 1.00 94.00 122 PHE A N 1
ATOM 953 C CA . PHE A 1 122 ? 5.570 -1.398 -20.350 1.00 94.00 122 PHE A CA 1
ATOM 954 C C . PHE A 1 122 ? 4.203 -1.388 -19.679 1.00 94.00 122 PHE A C 1
ATOM 956 O O . PHE A 1 122 ? 3.684 -0.328 -19.330 1.00 94.00 122 PHE A O 1
ATOM 963 N N . ASP A 1 123 ? 3.623 -2.573 -19.531 1.00 94.00 123 ASP A N 1
ATOM 964 C CA . ASP A 1 123 ? 2.291 -2.740 -18.966 1.00 94.00 123 ASP A CA 1
ATOM 965 C C . ASP A 1 123 ? 2.377 -3.472 -17.632 1.00 94.00 123 ASP A C 1
ATOM 967 O O . ASP A 1 123 ? 3.112 -4.449 -17.472 1.00 94.00 123 ASP A O 1
ATOM 971 N N . ILE A 1 124 ? 1.592 -3.001 -16.666 1.00 94.31 124 ILE A N 1
ATOM 972 C CA . ILE A 1 124 ? 1.455 -3.641 -15.363 1.00 94.31 124 ILE A CA 1
ATOM 973 C C . ILE A 1 124 ? -0.014 -3.991 -15.157 1.00 94.31 124 ILE A C 1
ATOM 975 O O . ILE A 1 124 ? -0.873 -3.119 -15.028 1.00 94.31 124 ILE A O 1
ATOM 979 N N . ASP A 1 125 ? -0.295 -5.286 -15.092 1.00 94.00 125 ASP A N 1
ATOM 980 C CA . ASP A 1 125 ? -1.622 -5.818 -14.830 1.00 94.00 125 ASP A CA 1
ATOM 981 C C . ASP A 1 125 ? -1.939 -5.730 -13.327 1.00 94.00 125 ASP A C 1
ATOM 983 O O . ASP A 1 125 ? -1.608 -6.617 -12.529 1.00 94.00 125 ASP A O 1
ATOM 987 N N . MET A 1 126 ? -2.596 -4.636 -12.932 1.00 91.75 126 MET A N 1
ATOM 988 C CA . MET A 1 126 ? -2.999 -4.403 -11.540 1.00 91.75 126 MET A CA 1
ATOM 989 C C . MET A 1 126 ? -4.028 -5.418 -11.033 1.00 91.75 126 MET A C 1
ATOM 991 O O . MET A 1 126 ? -4.131 -5.598 -9.823 1.00 91.75 126 MET A O 1
ATOM 995 N N . SER A 1 127 ? -4.734 -6.133 -11.919 1.00 91.31 127 SER A N 1
ATOM 996 C CA . SER A 1 127 ? -5.670 -7.189 -11.508 1.00 91.31 127 SER A CA 1
ATOM 997 C C . SER A 1 127 ? -4.959 -8.448 -10.999 1.00 91.31 127 SER A C 1
ATOM 999 O O . SER A 1 127 ? -5.512 -9.193 -10.191 1.00 91.31 127 SER A O 1
ATOM 1001 N N . LYS A 1 128 ? -3.712 -8.673 -11.437 1.00 94.00 128 LYS A N 1
ATOM 1002 C CA . LYS A 1 128 ? -2.855 -9.779 -10.978 1.00 94.00 128 LYS A CA 1
ATOM 1003 C C . LYS A 1 128 ? -1.909 -9.372 -9.855 1.00 94.00 128 LYS A C 1
ATOM 1005 O O . LYS A 1 128 ? -1.474 -10.228 -9.087 1.00 94.00 128 LYS A O 1
ATOM 1010 N N . CYS A 1 129 ? -1.546 -8.092 -9.780 1.00 94.06 129 CYS A N 1
ATOM 1011 C CA . CYS A 1 129 ? -0.584 -7.588 -8.807 1.00 94.06 129 CYS A CA 1
ATOM 1012 C C . CYS A 1 129 ? -1.017 -7.899 -7.363 1.00 94.06 129 CYS A C 1
ATOM 1014 O O . CYS A 1 129 ? -2.112 -7.552 -6.935 1.00 94.06 129 CYS A O 1
ATOM 1016 N N . CYS A 1 130 ? -0.125 -8.510 -6.578 1.00 94.31 130 CYS A N 1
ATOM 1017 C CA . CYS A 1 130 ? -0.367 -8.820 -5.165 1.00 94.31 130 CYS A CA 1
ATOM 1018 C C . CYS A 1 130 ? 0.332 -7.842 -4.197 1.00 94.31 130 CYS A C 1
ATOM 1020 O O . CYS A 1 130 ? 0.530 -8.169 -3.027 1.00 94.31 130 CYS A O 1
ATOM 1022 N N . PHE A 1 131 ? 0.786 -6.684 -4.694 1.00 95.00 131 PHE A N 1
ATOM 1023 C CA . PHE A 1 131 ? 1.420 -5.606 -3.916 1.00 95.00 131 PHE A CA 1
ATOM 1024 C C . PHE A 1 131 ? 2.599 -6.055 -3.028 1.00 95.00 131 PHE A C 1
ATOM 1026 O O . PHE A 1 131 ? 2.825 -5.546 -1.930 1.00 95.00 131 PHE A O 1
ATOM 1033 N N . CYS A 1 132 ? 3.395 -7.022 -3.504 1.00 95.31 132 CYS A N 1
ATOM 1034 C CA . CYS A 1 132 ? 4.505 -7.584 -2.728 1.00 95.31 132 CYS A CA 1
ATOM 1035 C C . CYS A 1 132 ? 5.674 -6.603 -2.510 1.00 95.31 132 CYS A C 1
ATOM 1037 O O . CYS A 1 132 ? 6.374 -6.711 -1.504 1.00 95.31 132 CYS A O 1
ATOM 1039 N N . GLY A 1 133 ? 5.891 -5.645 -3.419 1.00 94.50 133 GLY A N 1
ATOM 1040 C CA . GLY A 1 133 ? 7.013 -4.696 -3.358 1.00 94.50 133 GLY A CA 1
ATOM 1041 C C . GLY A 1 133 ? 8.348 -5.238 -3.867 1.00 94.50 133 GLY A C 1
ATOM 1042 O O . GLY A 1 133 ? 9.351 -4.541 -3.800 1.00 94.50 133 GLY A O 1
ATOM 1043 N N . LEU A 1 134 ? 8.399 -6.456 -4.411 1.00 96.19 134 LEU A N 1
ATOM 1044 C C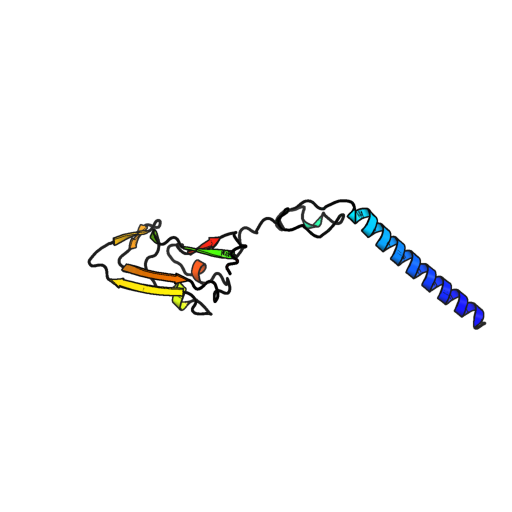A . LEU A 1 134 ? 9.660 -7.015 -4.909 1.00 96.19 134 LEU A CA 1
ATOM 1045 C C . LEU A 1 134 ? 10.198 -6.233 -6.116 1.00 96.19 134 LEU A C 1
ATOM 1047 O O . LEU A 1 134 ? 11.397 -5.975 -6.189 1.00 96.19 134 LEU A O 1
ATOM 1051 N N . CYS A 1 135 ? 9.321 -5.787 -7.018 1.00 96.06 135 CYS A N 1
ATOM 1052 C CA . CYS A 1 135 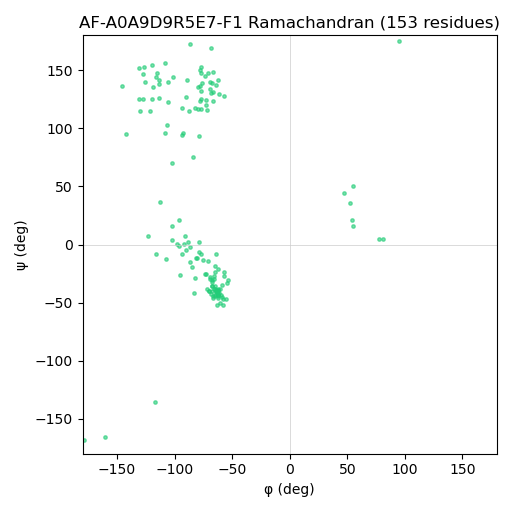? 9.704 -5.006 -8.196 1.00 96.06 135 CYS A CA 1
ATOM 1053 C C . CYS A 1 135 ? 10.400 -3.682 -7.842 1.00 96.06 135 CYS A C 1
ATOM 1055 O O . CYS A 1 135 ? 11.377 -3.336 -8.502 1.00 96.06 135 CYS A O 1
ATOM 1057 N N . THR A 1 136 ? 9.962 -2.991 -6.784 1.00 95.44 136 THR A N 1
ATOM 1058 C CA . THR A 1 136 ? 10.592 -1.744 -6.320 1.00 95.44 136 THR A CA 1
ATOM 1059 C C . THR A 1 136 ? 11.944 -2.022 -5.664 1.00 95.44 136 THR A C 1
ATOM 1061 O O . THR A 1 136 ? 12.899 -1.300 -5.904 1.00 95.44 136 THR A O 1
ATOM 1064 N N . THR A 1 137 ? 12.075 -3.121 -4.909 1.00 95.00 137 THR A N 1
ATOM 1065 C CA . THR A 1 137 ? 13.341 -3.467 -4.229 1.00 95.00 137 THR A CA 1
ATOM 1066 C C . THR A 1 137 ? 14.476 -3.877 -5.167 1.00 95.00 137 THR A C 1
ATOM 1068 O O . THR A 1 137 ? 15.641 -3.687 -4.833 1.00 95.00 137 THR A O 1
ATOM 1071 N N . VAL A 1 138 ? 14.164 -4.469 -6.325 1.00 96.62 138 VAL A N 1
ATOM 1072 C CA . VAL A 1 138 ? 15.186 -4.918 -7.289 1.00 96.62 138 VAL A CA 1
ATOM 1073 C C . VAL A 1 138 ? 15.488 -3.883 -8.368 1.00 96.62 138 VAL A C 1
ATOM 1075 O O . VAL A 1 138 ? 16.395 -4.105 -9.179 1.00 96.62 138 VAL A O 1
ATOM 1078 N N . CYS A 1 139 ? 14.707 -2.802 -8.425 1.00 95.12 139 CYS A N 1
ATOM 1079 C CA . CYS A 1 139 ? 14.847 -1.777 -9.442 1.00 95.12 139 CYS A CA 1
ATOM 1080 C C . CYS A 1 139 ? 16.126 -0.966 -9.186 1.00 95.12 139 CYS A C 1
ATOM 1082 O O . CYS A 1 139 ? 16.218 -0.302 -8.160 1.00 95.12 139 CYS A O 1
ATOM 1084 N N . PRO A 1 140 ? 17.122 -1.007 -10.090 1.00 94.12 140 PRO A N 1
ATOM 1085 C CA . PRO A 1 140 ? 18.392 -0.325 -9.861 1.00 94.12 140 PRO A CA 1
ATOM 1086 C C . PRO A 1 140 ? 18.287 1.197 -10.002 1.00 94.12 140 PRO A C 1
ATOM 1088 O O . PRO A 1 140 ? 19.104 1.895 -9.427 1.00 94.12 140 PRO A O 1
ATOM 1091 N N . THR A 1 141 ? 17.321 1.688 -10.779 1.00 93.44 141 THR A N 1
ATOM 1092 C CA . THR A 1 141 ? 17.105 3.119 -11.043 1.00 93.44 141 THR A CA 1
ATOM 1093 C C . THR A 1 141 ? 15.948 3.699 -10.241 1.00 93.44 141 THR A C 1
ATOM 1095 O O . THR A 1 141 ? 15.571 4.838 -10.469 1.00 93.44 141 THR A O 1
ATOM 1098 N N . GLU A 1 142 ? 15.338 2.901 -9.358 1.00 93.69 142 GLU A N 1
ATOM 1099 C CA . GLU A 1 142 ? 14.169 3.289 -8.558 1.00 93.69 142 GLU A CA 1
ATOM 1100 C C . GLU A 1 142 ? 12.967 3.817 -9.375 1.00 93.69 142 GLU A C 1
ATOM 1102 O O . GLU A 1 142 ? 12.065 4.432 -8.819 1.00 93.69 142 GLU A O 1
ATOM 1107 N N . CYS A 1 143 ? 12.873 3.493 -10.675 1.00 94.25 143 CYS A N 1
ATOM 1108 C CA . CYS A 1 143 ? 11.751 3.923 -11.529 1.00 94.25 143 CYS A CA 1
ATOM 1109 C C . CYS A 1 143 ? 10.376 3.386 -11.091 1.00 94.25 143 CYS A C 1
ATOM 1111 O O . CYS A 1 143 ? 9.344 3.943 -11.450 1.00 94.25 143 CYS A O 1
ATOM 1113 N N . LEU A 1 144 ? 10.347 2.300 -10.313 1.00 94.88 144 LEU A N 1
ATOM 1114 C CA . LEU A 1 144 ? 9.126 1.742 -9.743 1.00 94.88 144 LEU A CA 1
ATOM 1115 C C . LEU A 1 144 ? 9.072 2.060 -8.254 1.00 94.88 144 LEU A C 1
ATOM 1117 O O . LEU A 1 144 ? 9.937 1.618 -7.494 1.00 94.88 144 LEU A O 1
ATOM 1121 N N . THR A 1 145 ? 8.010 2.738 -7.828 1.00 94.38 145 THR A N 1
ATOM 1122 C CA . THR A 1 145 ? 7.792 3.126 -6.429 1.00 94.38 145 THR A CA 1
ATOM 1123 C C . THR A 1 145 ? 6.389 2.752 -5.961 1.00 94.38 145 THR A C 1
ATOM 1125 O O . THR A 1 145 ? 5.456 2.636 -6.752 1.00 94.38 145 THR A O 1
ATOM 1128 N N . MET A 1 146 ? 6.232 2.501 -4.659 1.00 93.94 146 MET A N 1
ATOM 1129 C CA . MET A 1 146 ? 4.914 2.292 -4.052 1.00 93.94 146 MET A CA 1
ATOM 1130 C C . MET A 1 146 ? 4.364 3.637 -3.590 1.00 93.94 146 MET A C 1
ATOM 1132 O O . MET A 1 146 ? 5.027 4.351 -2.840 1.00 93.94 146 MET A O 1
ATOM 1136 N N . THR A 1 147 ? 3.152 3.969 -4.020 1.00 92.50 147 THR A N 1
ATOM 1137 C CA . THR A 1 147 ? 2.441 5.174 -3.582 1.00 92.50 147 THR A CA 1
ATOM 1138 C C . THR A 1 147 ? 1.656 4.912 -2.300 1.00 92.50 147 THR A C 1
ATOM 1140 O O . THR A 1 147 ? 1.546 3.776 -1.837 1.00 92.50 147 THR A O 1
ATOM 1143 N N . SER A 1 148 ? 1.090 5.973 -1.727 1.00 90.81 148 SER A N 1
ATOM 1144 C CA . SER A 1 148 ? 0.139 5.917 -0.613 1.00 90.81 148 SER A CA 1
ATOM 1145 C C . SER A 1 148 ? -1.319 5.775 -1.059 1.00 90.81 148 SER A C 1
ATOM 1147 O O . SER A 1 148 ? -2.224 5.820 -0.231 1.00 90.81 148 SER A O 1
ATOM 1149 N N . GLU A 1 149 ? -1.584 5.666 -2.355 1.00 90.75 149 GLU A N 1
ATOM 1150 C CA . GLU A 1 149 ? -2.943 5.724 -2.872 1.00 90.75 149 GLU A CA 1
ATOM 1151 C C . GLU A 1 149 ? -3.515 4.305 -3.002 1.00 90.75 149 GLU A C 1
ATOM 1153 O O . GLU A 1 149 ? -2.971 3.440 -3.691 1.00 90.75 149 GLU A O 1
ATOM 1158 N N . TYR A 1 150 ? -4.580 4.043 -2.238 1.00 90.38 150 TYR A N 1
ATOM 1159 C CA . TYR A 1 150 ? -5.185 2.717 -2.070 1.00 90.38 150 TYR A CA 1
ATOM 1160 C C . TYR A 1 150 ? -6.528 2.558 -2.789 1.00 90.38 150 TYR A C 1
ATOM 1162 O O . TYR A 1 150 ? -7.024 1.439 -2.906 1.00 90.38 150 TYR A O 1
ATOM 1170 N N . ASP A 1 151 ? -7.123 3.654 -3.254 1.00 90.44 151 ASP A N 1
ATOM 1171 C CA . ASP A 1 151 ? -8.473 3.681 -3.811 1.00 90.44 151 ASP A CA 1
ATOM 1172 C C . ASP A 1 151 ? -8.445 3.724 -5.345 1.00 90.44 151 ASP A C 1
ATOM 1174 O O . ASP A 1 151 ? -8.739 4.734 -5.973 1.00 90.44 151 ASP A O 1
ATOM 1178 N N . PHE A 1 152 ? -8.043 2.604 -5.950 1.00 86.00 152 PHE A N 1
ATOM 1179 C CA . PHE A 1 152 ? -7.932 2.440 -7.407 1.00 86.00 152 PHE A CA 1
ATOM 1180 C C . PHE A 1 152 ? -8.936 1.443 -7.977 1.00 86.00 152 PHE A C 1
ATOM 1182 O O . PHE A 1 152 ? -8.632 0.663 -8.882 1.00 86.00 152 PHE A O 1
ATOM 1189 N N . SER A 1 153 ? -10.145 1.434 -7.423 1.00 87.12 153 SER A N 1
ATOM 1190 C CA . SER A 1 153 ? -11.207 0.591 -7.959 1.00 87.12 153 SER A CA 1
ATOM 1191 C C . SER A 1 153 ? -11.659 1.093 -9.339 1.00 87.12 153 SER A C 1
ATOM 1193 O O . SER A 1 153 ? -11.932 2.275 -9.541 1.00 87.12 153 SER A O 1
ATOM 1195 N N . VAL A 1 154 ? -11.719 0.177 -10.307 1.00 85.75 154 VAL A N 1
ATOM 1196 C CA . VAL A 1 154 ? -12.241 0.400 -11.665 1.00 85.75 154 VAL A CA 1
ATOM 1197 C C . VAL A 1 154 ? -13.313 -0.655 -11.964 1.00 85.75 154 VAL A C 1
ATOM 1199 O O . VAL A 1 154 ? -13.303 -1.719 -11.341 1.00 85.75 154 VAL A O 1
ATOM 1202 N N . PHE A 1 155 ? -14.265 -0.336 -12.847 1.00 68.31 155 PHE A N 1
ATOM 1203 C CA . PHE A 1 155 ? -15.441 -1.169 -13.151 1.00 68.31 155 PHE A CA 1
ATOM 1204 C C . PHE A 1 155 ? -15.170 -2.210 -14.243 1.00 68.31 155 PHE A C 1
ATOM 1206 O O . PHE A 1 155 ? -14.457 -1.863 -15.212 1.00 68.31 155 PHE A O 1
#

Radius of gyration: 28.77 Å; Cα contacts (8 Å, |Δi|>4): 195; chains: 1; bounding box: 56×39×87 Å

Solvent-accessible surface area (backbone atoms only — not comparable to full-atom values): 9562 Å² total; per-residue (Å²): 135,60,73,67,62,54,52,54,50,52,51,50,52,51,52,52,51,50,52,52,51,52,53,51,52,51,50,54,58,61,38,45,77,38,78,53,81,88,66,44,88,84,43,94,62,47,86,72,67,80,65,32,35,87,77,73,57,74,86,88,45,74,79,69,70,58,94,86,43,66,36,43,77,44,74,45,69,81,31,49,54,74,78,60,50,42,42,75,60,40,93,65,66,31,50,49,74,43,82,40,84,50,97,51,81,78,49,59,23,94,84,63,49,77,19,48,37,46,65,82,39,81,47,72,42,70,91,55,52,80,57,80,57,54,42,39,74,62,38,90,62,53,28,38,41,63,36,79,54,76,86,78,86,78,134